Protein AF-A0A1Y1S7P2-F1 (afdb_monomer)

Structure (mmCIF, N/CA/C/O backbone):
data_AF-A0A1Y1S7P2-F1
#
_entry.id   AF-A0A1Y1S7P2-F1
#
loop_
_atom_site.group_PDB
_atom_site.id
_atom_site.type_symbol
_atom_site.label_atom_id
_atom_site.label_alt_id
_atom_site.label_comp_id
_atom_site.label_asym_id
_atom_site.label_entity_id
_atom_site.label_seq_id
_atom_site.pdbx_PDB_ins_code
_atom_site.Cartn_x
_atom_site.Cartn_y
_atom_site.Cartn_z
_atom_site.occupancy
_atom_site.B_iso_or_equiv
_atom_site.auth_seq_id
_atom_site.auth_comp_id
_atom_site.auth_asym_id
_atom_site.auth_atom_id
_atom_site.pdbx_PDB_model_num
ATOM 1 N N . MET A 1 1 ? -13.276 -3.554 6.267 1.00 71.69 1 MET A N 1
ATOM 2 C CA . MET A 1 1 ? -11.804 -3.712 6.246 1.00 71.69 1 MET A CA 1
ATOM 3 C C . MET A 1 1 ? -11.322 -4.252 4.905 1.00 71.69 1 MET A C 1
ATOM 5 O O . MET A 1 1 ? -10.326 -3.754 4.402 1.00 71.69 1 MET A O 1
ATOM 9 N N . GLU A 1 2 ? -12.105 -5.132 4.282 1.00 91.56 2 GLU A N 1
ATOM 10 C CA . GLU A 1 2 ? -11.878 -5.726 2.957 1.00 91.56 2 GLU A CA 1
ATOM 11 C C . GLU A 1 2 ? -11.367 -4.768 1.859 1.00 91.56 2 GLU A C 1
ATOM 13 O O . GLU A 1 2 ? -10.412 -5.104 1.172 1.00 91.56 2 GLU A O 1
ATOM 18 N N . ASN A 1 3 ? -11.898 -3.544 1.720 1.00 93.62 3 ASN A N 1
ATOM 19 C CA . ASN A 1 3 ? -11.389 -2.584 0.716 1.00 93.62 3 ASN A C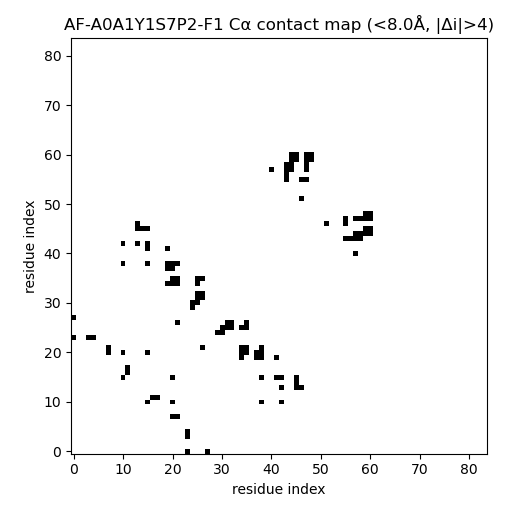A 1
ATOM 20 C C . ASN A 1 3 ? -9.908 -2.220 0.918 1.00 93.62 3 ASN A C 1
ATOM 22 O O . ASN A 1 3 ? -9.167 -2.024 -0.045 1.00 93.62 3 ASN A O 1
ATOM 26 N N . ILE A 1 4 ? -9.483 -2.106 2.177 1.00 93.69 4 ILE A N 1
ATOM 27 C CA . ILE A 1 4 ? -8.106 -1.762 2.537 1.00 93.69 4 ILE A CA 1
ATOM 28 C C . ILE A 1 4 ? -7.204 -2.974 2.296 1.00 93.69 4 ILE A C 1
ATOM 30 O O . ILE A 1 4 ? -6.124 -2.836 1.734 1.00 93.69 4 ILE A O 1
ATOM 34 N N . GLU A 1 5 ? -7.678 -4.168 2.643 1.00 93.38 5 GLU A N 1
ATOM 35 C CA . GLU A 1 5 ? -6.980 -5.431 2.379 1.00 93.38 5 GLU A CA 1
ATOM 36 C C . GLU A 1 5 ? -6.829 -5.698 0.880 1.00 93.38 5 GLU A C 1
ATOM 38 O O . GLU A 1 5 ? -5.778 -6.142 0.421 1.00 93.38 5 GLU A O 1
ATOM 43 N N . PHE A 1 6 ? -7.850 -5.362 0.091 1.00 95.06 6 PHE A N 1
ATOM 44 C CA . PHE A 1 6 ? -7.778 -5.436 -1.358 1.00 95.06 6 PHE A CA 1
ATOM 45 C C . PHE A 1 6 ? -6.672 -4.524 -1.891 1.00 95.06 6 PHE A C 1
ATOM 47 O O . PHE A 1 6 ? -5.844 -4.974 -2.681 1.00 95.06 6 PHE A O 1
ATOM 54 N N . PHE A 1 7 ? -6.610 -3.270 -1.429 1.00 93.94 7 PHE A N 1
ATOM 55 C CA . PHE A 1 7 ? -5.548 -2.341 -1.816 1.00 93.94 7 PHE A CA 1
ATOM 56 C C . PHE A 1 7 ? -4.157 -2.879 -1.457 1.00 93.94 7 PHE A C 1
ATOM 58 O O . PHE A 1 7 ? -3.292 -2.972 -2.327 1.00 93.94 7 PHE A O 1
ATOM 65 N N . THR A 1 8 ? -3.940 -3.291 -0.206 1.00 93.00 8 THR A N 1
ATOM 66 C CA . THR A 1 8 ? -2.625 -3.773 0.242 1.00 93.00 8 THR A CA 1
ATOM 67 C C . THR A 1 8 ? -2.210 -5.052 -0.489 1.00 93.00 8 THR A C 1
ATOM 69 O O . THR A 1 8 ? -1.025 -5.216 -0.792 1.00 93.00 8 THR A O 1
ATOM 72 N N . ALA A 1 9 ? -3.163 -5.912 -0.865 1.00 93.31 9 ALA A N 1
ATOM 73 C CA . ALA A 1 9 ? -2.923 -7.070 -1.720 1.00 93.31 9 ALA A CA 1
ATOM 74 C C . ALA A 1 9 ? -2.514 -6.677 -3.151 1.00 93.31 9 ALA A C 1
ATOM 76 O O . ALA A 1 9 ? -1.603 -7.294 -3.709 1.00 93.31 9 ALA A O 1
ATOM 77 N N . GLN A 1 10 ? -3.130 -5.648 -3.747 1.00 92.50 10 GLN A N 1
ATOM 78 C CA . GLN A 1 10 ? -2.697 -5.139 -5.056 1.00 92.50 10 GLN A CA 1
ATOM 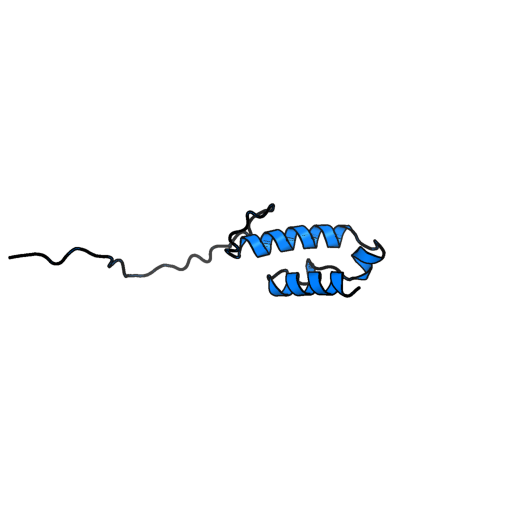79 C C . GLN A 1 10 ? -1.306 -4.500 -4.988 1.00 92.50 10 GLN A C 1
ATOM 81 O O . GLN A 1 10 ? -0.506 -4.714 -5.896 1.00 92.50 10 GLN A O 1
ATOM 86 N N . CYS A 1 11 ? -0.968 -3.799 -3.902 1.00 91.62 11 CYS A N 1
ATOM 87 C CA . CYS A 1 11 ? 0.382 -3.268 -3.695 1.00 91.62 11 CYS A CA 1
ATOM 88 C C . CYS A 1 11 ? 1.439 -4.377 -3.711 1.00 91.62 11 CYS A C 1
ATOM 90 O O . CYS A 1 11 ? 2.447 -4.250 -4.406 1.00 91.62 11 CYS A O 1
ATOM 92 N N . LYS A 1 12 ? 1.183 -5.499 -3.024 1.00 91.62 12 LYS A N 1
ATOM 93 C CA . LYS A 1 12 ? 2.081 -6.666 -3.051 1.00 91.62 12 LYS A CA 1
ATOM 94 C C . LYS A 1 12 ? 2.219 -7.247 -4.457 1.00 91.62 12 LYS A C 1
ATOM 96 O O . LYS A 1 12 ? 3.328 -7.534 -4.894 1.00 91.62 12 LYS A O 1
ATOM 101 N N . LYS A 1 13 ? 1.108 -7.374 -5.192 1.00 91.12 13 LYS A N 1
ATOM 102 C CA . LYS A 1 13 ? 1.117 -7.854 -6.588 1.00 91.12 13 LYS A CA 1
ATOM 103 C C . LYS A 1 13 ? 1.875 -6.923 -7.533 1.00 91.12 13 LYS A C 1
ATOM 105 O O . LYS A 1 13 ? 2.506 -7.405 -8.466 1.00 91.12 13 LYS A O 1
ATOM 110 N N . ALA A 1 14 ? 1.834 -5.617 -7.282 1.00 88.38 14 ALA A N 1
ATOM 111 C CA . ALA A 1 14 ? 2.587 -4.622 -8.038 1.00 88.38 14 ALA A CA 1
ATOM 112 C C . ALA A 1 14 ? 4.089 -4.602 -7.694 1.00 88.38 14 ALA A C 1
ATOM 114 O O . ALA A 1 14 ? 4.845 -3.914 -8.371 1.00 88.38 14 ALA A O 1
ATOM 115 N N . GLY A 1 15 ? 4.536 -5.348 -6.676 1.00 88.50 15 GLY A N 1
ATOM 116 C CA . GLY A 1 15 ? 5.945 -5.429 -6.274 1.00 88.50 15 GLY A CA 1
ATOM 117 C C . GLY A 1 15 ? 6.345 -4.477 -5.144 1.00 88.50 15 GLY A C 1
ATOM 118 O O . GLY A 1 15 ? 7.533 -4.335 -4.855 1.00 88.50 15 GLY A O 1
ATOM 119 N N . VAL A 1 16 ? 5.385 -3.836 -4.470 1.00 90.25 16 VAL A N 1
ATOM 120 C CA . VAL A 1 16 ? 5.673 -3.028 -3.276 1.00 90.25 16 VAL A CA 1
ATOM 121 C C . VAL A 1 16 ? 6.141 -3.948 -2.147 1.00 90.25 16 VAL A C 1
ATOM 123 O O . VAL A 1 16 ? 5.460 -4.913 -1.802 1.00 90.25 16 VAL A O 1
ATOM 126 N N . LYS A 1 17 ? 7.297 -3.632 -1.551 1.00 89.88 17 LYS A N 1
ATOM 127 C CA . LYS A 1 17 ? 7.823 -4.355 -0.383 1.00 89.88 17 LYS A CA 1
ATOM 128 C C . LYS A 1 17 ? 6.853 -4.284 0.793 1.00 89.88 17 LYS A C 1
ATOM 130 O O . LYS A 1 17 ? 6.285 -3.227 1.058 1.00 89.88 17 LYS A O 1
ATOM 135 N N . ASP A 1 18 ? 6.766 -5.371 1.553 1.00 88.69 18 ASP A N 1
ATOM 136 C CA . ASP A 1 18 ? 5.903 -5.456 2.737 1.00 88.69 18 ASP A CA 1
ATOM 137 C C . ASP A 1 18 ? 6.227 -4.388 3.795 1.00 88.69 18 ASP A C 1
ATOM 139 O O . ASP A 1 18 ? 5.313 -3.869 4.424 1.00 88.69 18 ASP A O 1
ATOM 143 N N . GLU A 1 19 ? 7.495 -3.986 3.917 1.00 90.69 19 GLU A N 1
ATOM 144 C CA . GLU A 1 19 ? 7.958 -2.898 4.799 1.00 90.69 19 GLU A CA 1
ATOM 145 C C . GLU A 1 19 ? 7.337 -1.532 4.467 1.00 90.69 19 GLU A C 1
ATOM 147 O O . GLU A 1 19 ? 7.177 -0.689 5.344 1.00 90.69 19 GLU A O 1
ATOM 152 N N . ASN A 1 20 ? 7.003 -1.307 3.193 1.00 90.06 20 ASN A N 1
ATOM 153 C CA . ASN A 1 20 ? 6.378 -0.072 2.725 1.00 90.06 20 ASN A CA 1
ATOM 154 C C . ASN A 1 20 ? 4.849 -0.177 2.702 1.00 90.06 20 ASN A C 1
ATOM 156 O O . ASN A 1 20 ? 4.188 0.756 2.255 1.00 90.06 20 ASN A O 1
ATOM 160 N N . ASN A 1 21 ? 4.285 -1.312 3.117 1.00 93.00 21 ASN A N 1
ATOM 161 C CA . ASN A 1 21 ? 2.848 -1.532 3.189 1.00 93.00 21 ASN A CA 1
ATOM 162 C C . ASN A 1 21 ? 2.340 -1.223 4.608 1.00 93.00 21 ASN A C 1
ATOM 164 O O . ASN A 1 21 ? 3.119 -1.147 5.556 1.00 93.00 21 ASN A O 1
ATOM 168 N N . PHE A 1 22 ? 1.032 -1.039 4.765 1.00 94.50 22 PHE A N 1
ATOM 169 C CA . PHE A 1 22 ? 0.419 -0.712 6.059 1.00 94.50 22 PHE A CA 1
ATOM 170 C C . PHE A 1 22 ? -0.623 -1.754 6.469 1.00 94.50 22 PHE A C 1
ATOM 172 O O . PHE A 1 22 ? -1.120 -2.521 5.642 1.00 94.50 22 PHE A O 1
ATOM 179 N N . MET A 1 23 ? -0.968 -1.785 7.756 1.00 92.44 23 MET A N 1
ATOM 180 C CA . MET A 1 23 ? -2.020 -2.650 8.284 1.00 92.44 23 MET A CA 1
ATOM 181 C C . MET A 1 23 ? -3.378 -1.958 8.236 1.00 92.44 23 MET A C 1
ATOM 183 O O . 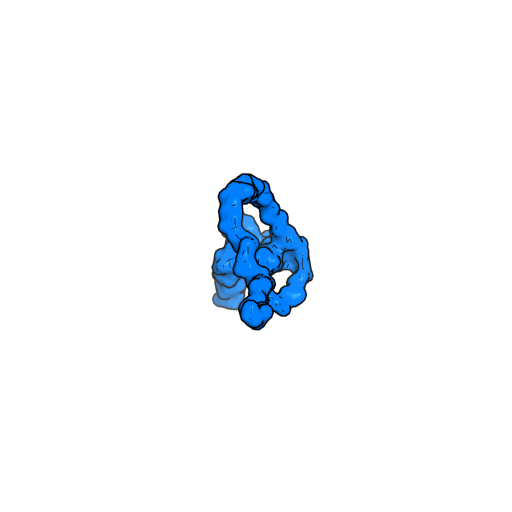MET A 1 23 ? -3.485 -0.740 8.349 1.00 92.44 23 MET A O 1
ATOM 187 N N . THR A 1 24 ? -4.459 -2.730 8.168 1.00 94.31 24 THR A N 1
ATOM 188 C CA .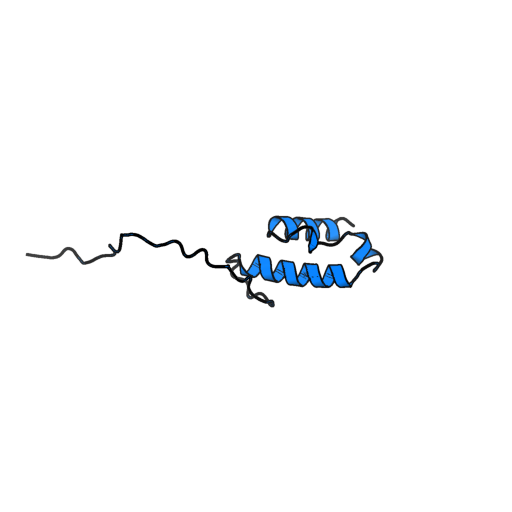 THR A 1 24 ? -5.810 -2.167 8.051 1.00 94.31 24 THR A CA 1
ATOM 189 C C . THR A 1 24 ? -6.169 -1.174 9.163 1.00 94.31 24 THR A C 1
ATOM 191 O O . THR A 1 24 ? -6.827 -0.165 8.903 1.00 94.31 24 THR A O 1
ATOM 194 N N . VAL A 1 25 ? -5.689 -1.417 10.385 1.00 94.06 25 VAL A N 1
ATOM 195 C CA . VAL A 1 25 ? -5.886 -0.527 11.542 1.00 94.06 25 VAL A CA 1
ATOM 196 C C . VAL A 1 25 ? -5.196 0.832 11.384 1.00 94.06 25 VAL A C 1
ATOM 198 O O . VAL A 1 25 ? -5.704 1.832 11.888 1.00 94.06 25 VAL A O 1
ATOM 201 N N . ASP A 1 26 ? -4.088 0.901 10.638 1.00 94.25 26 ASP A N 1
ATOM 202 C CA . ASP A 1 26 ? -3.308 2.129 10.453 1.00 94.25 26 ASP A CA 1
ATOM 203 C C . ASP A 1 26 ? -4.112 3.202 9.723 1.00 94.25 26 ASP A C 1
ATOM 205 O O . ASP A 1 26 ? -4.056 4.377 10.093 1.00 94.25 26 ASP A O 1
ATOM 209 N N . LEU A 1 27 ? -4.911 2.778 8.739 1.00 94.50 27 LEU A N 1
ATOM 210 C CA . LEU A 1 27 ? -5.819 3.637 7.987 1.00 94.50 27 LEU A CA 1
ATOM 211 C C . LEU A 1 27 ? -7.201 3.735 8.643 1.00 94.50 27 LEU A C 1
ATOM 213 O O . LEU A 1 27 ? -7.728 4.836 8.792 1.00 94.50 27 LEU A O 1
ATOM 217 N N . TYR A 1 28 ? -7.792 2.604 9.039 1.00 94.88 28 TYR A N 1
ATOM 218 C CA . TYR A 1 28 ? -9.169 2.568 9.542 1.00 94.88 28 TYR A CA 1
ATOM 219 C C . TYR A 1 28 ? -9.327 3.319 10.870 1.00 94.88 28 TYR A C 1
ATOM 221 O O . TYR A 1 28 ? -10.255 4.107 11.031 1.00 94.88 28 TYR A O 1
ATOM 229 N N . GLU A 1 29 ? -8.388 3.127 11.799 1.00 95.31 29 GLU A N 1
ATOM 230 C CA . GLU A 1 29 ? -8.391 3.789 13.110 1.00 95.31 29 GLU A CA 1
ATOM 231 C C . GLU A 1 29 ? -7.438 4.991 13.174 1.00 95.31 29 GLU A C 1
ATOM 233 O O . GLU A 1 29 ? -7.261 5.585 14.238 1.00 95.31 29 GLU A O 1
ATOM 238 N N . LYS A 1 30 ? -6.811 5.357 12.048 1.00 94.38 30 LYS A N 1
ATOM 239 C CA . LYS A 1 30 ? -5.817 6.440 11.951 1.00 94.38 30 LYS A CA 1
ATOM 240 C C . LYS A 1 30 ? -4.627 6.268 12.906 1.00 94.38 30 LYS A C 1
ATOM 242 O O . LYS A 1 30 ? -4.060 7.258 13.368 1.00 94.38 30 LYS A O 1
ATOM 247 N N . LYS A 1 31 ? -4.232 5.026 13.209 1.00 95.69 31 LYS A N 1
ATOM 248 C CA . LYS A 1 31 ? -3.105 4.735 14.116 1.00 95.69 31 LYS A CA 1
ATOM 249 C C . LYS A 1 31 ? -1.768 5.182 13.537 1.00 95.69 31 LYS A C 1
ATOM 251 O O . LYS A 1 31 ? -0.918 5.656 14.285 1.00 95.69 31 LYS A O 1
ATOM 256 N N . ASN A 1 32 ? -1.594 5.057 12.221 1.00 94.00 32 ASN A N 1
ATOM 257 C CA . ASN A 1 32 ? -0.354 5.425 11.555 1.00 94.00 32 ASN A CA 1
ATOM 258 C C . ASN A 1 32 ? -0.608 5.899 10.121 1.00 94.00 32 ASN A C 1
ATOM 260 O O . ASN A 1 32 ? -0.477 5.160 9.146 1.00 94.00 32 ASN A O 1
ATOM 264 N N . MET A 1 33 ? -0.946 7.179 9.989 1.00 95.44 33 MET A N 1
ATOM 265 C CA . MET A 1 33 ? -1.203 7.766 8.676 1.00 95.44 33 MET A CA 1
ATOM 266 C C . MET A 1 33 ? 0.058 7.966 7.833 1.00 95.44 33 MET A C 1
ATOM 268 O O . MET A 1 33 ? -0.046 8.140 6.620 1.00 95.44 33 MET A O 1
ATOM 272 N N . GLU A 1 34 ? 1.238 7.937 8.449 1.00 95.69 34 GLU A N 1
ATOM 273 C CA . GLU A 1 34 ? 2.498 8.101 7.730 1.00 95.69 34 GLU A CA 1
ATOM 274 C C . GLU A 1 34 ? 2.836 6.848 6.917 1.00 95.69 34 GLU A C 1
ATOM 276 O O . GLU A 1 34 ? 3.164 6.959 5.736 1.00 95.69 34 GLU A O 1
ATOM 281 N N . ALA A 1 35 ? 2.619 5.656 7.486 1.00 94.06 35 ALA A N 1
ATOM 282 C CA . ALA A 1 35 ? 2.749 4.388 6.763 1.00 94.06 35 ALA A CA 1
ATOM 283 C C . ALA A 1 35 ? 1.848 4.334 5.516 1.00 94.06 35 ALA A C 1
ATOM 285 O O . ALA A 1 35 ? 2.268 3.873 4.455 1.00 94.06 35 ALA A O 1
ATOM 286 N N . VAL A 1 36 ? 0.630 4.881 5.601 1.00 94.88 36 VAL A N 1
ATOM 287 C CA . VAL A 1 36 ? -0.294 4.942 4.457 1.00 94.88 36 VAL A CA 1
ATOM 288 C C . VAL A 1 36 ? 0.244 5.842 3.344 1.00 94.88 36 VAL A C 1
ATOM 290 O O . VAL A 1 36 ? 0.198 5.463 2.174 1.00 94.88 36 VAL A O 1
ATOM 293 N N . LYS A 1 37 ? 0.785 7.021 3.678 1.00 94.56 37 LYS A N 1
ATOM 294 C CA . LYS A 1 37 ? 1.392 7.913 2.675 1.00 94.56 37 LYS A CA 1
ATOM 295 C C . LYS A 1 37 ? 2.580 7.246 1.987 1.00 94.56 37 LYS A C 1
ATOM 297 O O . LYS A 1 37 ? 2.688 7.313 0.764 1.00 94.56 37 LYS A O 1
ATOM 302 N N . ILE A 1 38 ? 3.438 6.583 2.765 1.00 93.62 38 ILE A N 1
ATOM 303 C CA . ILE A 1 38 ? 4.591 5.838 2.247 1.00 93.62 38 ILE A CA 1
ATOM 304 C C . ILE A 1 38 ? 4.122 4.767 1.259 1.00 93.62 38 ILE A C 1
ATOM 306 O O . ILE A 1 38 ? 4.647 4.703 0.149 1.00 93.62 38 ILE A O 1
ATOM 310 N N . ALA A 1 39 ? 3.090 3.997 1.609 1.00 94.12 39 ALA A N 1
ATOM 311 C CA . ALA A 1 39 ? 2.547 2.960 0.739 1.00 94.12 39 ALA A CA 1
ATOM 312 C C . ALA A 1 39 ? 1.993 3.508 -0.580 1.00 94.12 39 ALA A C 1
ATOM 314 O O . ALA A 1 39 ? 2.239 2.920 -1.630 1.00 94.12 39 ALA A O 1
ATOM 315 N N . ILE A 1 40 ? 1.297 4.650 -0.556 1.00 92.81 40 ILE A N 1
ATOM 316 C CA . ILE A 1 40 ? 0.776 5.296 -1.772 1.00 92.81 40 ILE A CA 1
ATOM 317 C C . ILE A 1 40 ? 1.926 5.693 -2.706 1.00 92.81 40 ILE A C 1
ATOM 319 O O . ILE A 1 40 ? 1.887 5.401 -3.902 1.00 92.81 40 ILE A O 1
ATOM 323 N N . VAL A 1 41 ? 2.973 6.324 -2.168 1.00 91.25 41 VAL A N 1
ATOM 324 C CA . VAL A 1 41 ? 4.134 6.742 -2.969 1.00 91.25 41 VAL A CA 1
ATOM 325 C C . VAL A 1 41 ? 4.920 5.528 -3.473 1.00 91.25 41 VAL A C 1
ATOM 327 O O . VAL A 1 41 ? 5.348 5.507 -4.627 1.00 91.25 41 VAL A O 1
ATOM 330 N N . ALA A 1 42 ? 5.089 4.495 -2.646 1.00 90.75 42 ALA A N 1
ATOM 331 C CA . ALA A 1 42 ? 5.751 3.253 -3.035 1.00 90.75 42 ALA A CA 1
ATOM 332 C C . ALA A 1 42 ? 4.975 2.506 -4.133 1.00 90.75 42 ALA A C 1
ATOM 334 O O . ALA A 1 42 ? 5.582 1.986 -5.067 1.00 90.75 42 ALA A O 1
ATOM 335 N N . PHE A 1 43 ? 3.644 2.511 -4.070 1.00 90.81 43 PHE A N 1
ATOM 336 C CA . PHE A 1 43 ? 2.787 1.933 -5.100 1.00 90.81 43 PHE A CA 1
ATOM 337 C C . PHE A 1 43 ? 2.900 2.676 -6.434 1.00 90.81 43 PHE A C 1
ATOM 339 O O . PHE A 1 43 ? 3.084 2.041 -7.469 1.00 90.81 43 PHE A O 1
ATOM 346 N N . ALA A 1 44 ? 2.881 4.014 -6.419 1.00 89.00 44 ALA A N 1
ATOM 347 C CA . ALA A 1 44 ? 3.081 4.818 -7.627 1.00 89.00 44 ALA A CA 1
ATOM 348 C C . ALA A 1 44 ? 4.444 4.544 -8.285 1.00 89.00 44 ALA A C 1
ATOM 350 O O . ALA A 1 44 ? 4.532 4.396 -9.503 1.00 89.00 44 ALA A O 1
ATOM 351 N N . ARG A 1 45 ? 5.501 4.410 -7.474 1.00 87.31 45 ARG A N 1
ATOM 352 C CA . ARG A 1 45 ? 6.842 4.024 -7.938 1.00 87.31 45 ARG A CA 1
ATOM 353 C C . ARG A 1 45 ? 6.844 2.656 -8.622 1.00 87.31 45 ARG A C 1
ATOM 355 O O . ARG A 1 45 ? 7.359 2.539 -9.729 1.00 87.31 45 ARG A O 1
ATOM 362 N N . ALA A 1 46 ? 6.250 1.649 -7.984 1.00 87.44 46 ALA A N 1
ATOM 363 C CA . ALA A 1 46 ? 6.195 0.288 -8.513 1.00 87.44 46 ALA A CA 1
ATOM 364 C C . ALA A 1 46 ? 5.392 0.212 -9.824 1.00 87.44 46 ALA A C 1
ATOM 366 O O . ALA A 1 46 ? 5.805 -0.442 -10.782 1.00 87.44 46 ALA A O 1
ATOM 367 N N . LEU A 1 47 ? 4.280 0.948 -9.913 1.00 85.25 47 LEU A N 1
ATOM 368 C CA . LEU A 1 47 ? 3.485 1.014 -11.136 1.00 85.25 47 LEU A CA 1
ATOM 369 C C . LEU A 1 47 ? 4.197 1.743 -12.274 1.00 85.25 47 LEU A C 1
ATOM 371 O O . LEU A 1 47 ? 4.046 1.330 -13.415 1.00 85.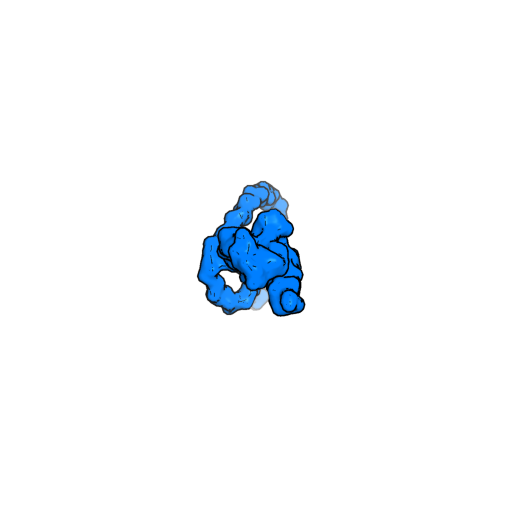25 47 LEU A O 1
ATOM 375 N N . ASN A 1 48 ? 5.000 2.765 -11.989 1.00 82.62 48 ASN A N 1
ATOM 376 C CA . ASN A 1 48 ? 5.815 3.452 -12.994 1.00 82.62 48 ASN A CA 1
ATOM 377 C C . ASN A 1 48 ? 6.850 2.523 -13.659 1.00 82.62 48 ASN A C 1
ATOM 379 O O . ASN A 1 48 ? 7.185 2.689 -14.832 1.00 82.62 48 ASN A O 1
ATOM 383 N N . SER A 1 49 ? 7.345 1.520 -12.927 1.00 73.31 49 SER A N 1
ATOM 384 C CA . SER A 1 49 ? 8.223 0.474 -13.473 1.00 73.31 49 SER A CA 1
ATOM 385 C C . SER A 1 49 ? 7.500 -0.443 -14.465 1.00 73.31 49 SER A C 1
ATOM 387 O O . SER A 1 49 ? 8.134 -0.998 -15.369 1.00 73.31 49 SER A O 1
ATOM 389 N N . SER A 1 50 ? 6.183 -0.600 -14.309 1.00 70.62 50 SER A N 1
ATOM 390 C CA . SER A 1 50 ? 5.320 -1.352 -15.218 1.00 70.62 50 SER A CA 1
ATOM 391 C C . SER A 1 50 ? 4.763 -0.437 -16.316 1.00 70.62 50 SER A C 1
ATOM 393 O O . SER A 1 50 ? 4.267 0.649 -16.046 1.00 70.62 50 SER A O 1
ATOM 395 N N . ASN A 1 51 ? 4.831 -0.851 -17.582 1.00 66.94 51 ASN A N 1
ATOM 396 C CA . ASN A 1 51 ? 4.335 -0.045 -18.704 1.00 66.94 51 ASN A CA 1
ATOM 397 C C . ASN A 1 51 ? 2.794 -0.065 -18.754 1.00 66.94 51 ASN A C 1
ATOM 399 O O . ASN A 1 51 ? 2.192 -0.741 -19.584 1.00 66.94 51 ASN A O 1
ATOM 403 N N . THR A 1 52 ? 2.155 0.617 -17.805 1.00 68.62 52 THR A N 1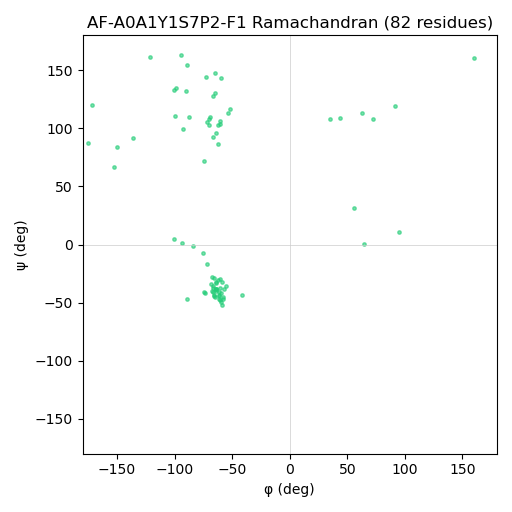
ATOM 404 C CA . THR A 1 52 ? 0.705 0.560 -17.571 1.00 68.62 52 THR A CA 1
ATOM 405 C C . THR A 1 52 ? -0.097 1.497 -18.472 1.00 68.62 52 THR A C 1
ATOM 407 O O . THR A 1 52 ? -1.320 1.499 -18.396 1.00 68.62 52 THR A O 1
ATOM 410 N N . GLY A 1 53 ? 0.543 2.280 -19.348 1.00 67.88 53 GLY A N 1
ATOM 411 C CA . GLY A 1 53 ? -0.143 3.200 -20.270 1.00 67.88 53 GLY A CA 1
ATOM 412 C C . GLY A 1 53 ? -0.911 4.344 -19.588 1.00 67.88 53 GLY A C 1
ATOM 413 O O . GLY A 1 53 ? -1.512 5.170 -20.270 1.00 67.88 53 GLY A O 1
ATOM 414 N N . VAL A 1 54 ? -0.879 4.415 -18.254 1.00 73.06 54 VAL A N 1
ATOM 415 C CA . VAL A 1 54 ? -1.500 5.457 -17.435 1.00 73.06 54 VAL A CA 1
ATOM 416 C C . VAL A 1 54 ? -0.418 6.445 -17.012 1.00 73.06 54 VAL A C 1
ATOM 418 O O . VAL A 1 54 ? 0.649 6.047 -16.550 1.00 73.06 54 VAL A O 1
ATOM 421 N N . HIS A 1 55 ? -0.689 7.744 -17.151 1.00 73.31 55 HIS A N 1
ATOM 422 C CA . HIS A 1 55 ? 0.187 8.773 -16.597 1.00 73.31 55 HIS A CA 1
ATOM 423 C C . HIS A 1 55 ? 0.102 8.741 -15.067 1.00 73.31 55 HIS A C 1
ATOM 425 O O . HIS A 1 55 ? -0.930 9.084 -14.489 1.00 73.31 55 HIS A O 1
ATOM 431 N N . LEU A 1 56 ? 1.175 8.300 -14.416 1.00 74.88 56 LEU A N 1
ATOM 432 C CA . LEU A 1 56 ? 1.250 8.175 -12.965 1.00 74.88 56 LEU A CA 1
ATOM 433 C C . LEU A 1 56 ? 1.982 9.375 -12.366 1.00 74.88 56 LEU A C 1
ATOM 435 O O . LEU A 1 56 ? 3.045 9.784 -12.831 1.00 74.88 56 LEU A O 1
ATOM 439 N N . ILE A 1 57 ? 1.416 9.918 -11.290 1.00 72.88 57 ILE A N 1
ATOM 440 C CA . ILE A 1 57 ? 2.048 10.966 -10.491 1.00 72.88 57 ILE A CA 1
ATOM 441 C C . ILE A 1 57 ? 2.911 10.278 -9.433 1.00 72.88 57 ILE A C 1
ATOM 443 O O . ILE A 1 57 ? 2.396 9.661 -8.503 1.00 72.88 57 ILE A O 1
ATOM 447 N N . GLY A 1 58 ? 4.229 10.370 -9.579 1.00 74.44 58 GLY A N 1
ATOM 448 C CA . GLY A 1 58 ? 5.180 9.811 -8.623 1.00 74.44 58 GLY A CA 1
ATOM 449 C C . GLY A 1 58 ? 6.567 9.605 -9.232 1.00 74.44 58 GLY A C 1
ATOM 450 O O . GLY A 1 58 ? 6.702 9.577 -10.455 1.00 74.44 58 GLY A O 1
ATOM 451 N N . PRO A 1 59 ? 7.615 9.478 -8.402 1.00 74.75 59 PRO A N 1
ATOM 452 C CA . PRO A 1 59 ? 8.962 9.225 -8.893 1.00 74.75 59 PRO A CA 1
ATOM 453 C C . PRO A 1 59 ? 9.052 7.853 -9.576 1.00 74.75 59 PRO A C 1
ATOM 455 O O . PRO A 1 59 ? 8.378 6.902 -9.179 1.00 74.75 59 PRO A O 1
ATOM 458 N N . ASN A 1 60 ? 9.902 7.742 -10.595 1.00 77.50 60 ASN A N 1
ATOM 459 C CA . ASN A 1 60 ? 10.238 6.451 -11.194 1.00 77.50 60 ASN A CA 1
ATOM 460 C C . ASN A 1 60 ? 11.138 5.657 -10.247 1.00 77.50 60 ASN A C 1
ATOM 462 O O . ASN A 1 60 ? 12.003 6.233 -9.578 1.00 77.50 60 ASN A O 1
ATOM 466 N N . GLU A 1 61 ? 10.983 4.333 -10.203 1.00 72.81 61 GLU A N 1
ATOM 467 C CA . GLU A 1 61 ? 12.023 3.523 -9.579 1.00 72.81 61 GLU A CA 1
ATOM 468 C C . GLU A 1 61 ? 13.312 3.619 -10.383 1.00 72.81 61 GLU A C 1
ATOM 470 O O . GLU A 1 61 ? 13.353 3.431 -11.601 1.00 72.81 61 GLU A O 1
ATOM 475 N N . MET A 1 62 ? 14.392 3.895 -9.663 1.00 63.34 62 MET A N 1
ATOM 476 C CA . MET A 1 62 ? 15.724 3.814 -10.218 1.00 63.34 62 MET A CA 1
ATOM 477 C C . MET A 1 62 ? 16.046 2.339 -10.446 1.00 63.34 62 MET A C 1
ATOM 479 O O . MET A 1 62 ? 16.272 1.587 -9.499 1.00 63.34 62 MET A O 1
ATOM 483 N N . LYS A 1 63 ? 16.077 1.919 -11.710 1.00 63.81 63 LYS A N 1
ATOM 484 C CA . LYS A 1 63 ? 16.697 0.650 -12.081 1.00 63.81 63 LYS A CA 1
ATOM 485 C C . LYS A 1 63 ? 18.199 0.841 -11.891 1.00 63.81 63 LYS A C 1
ATOM 487 O O . LYS A 1 63 ? 18.834 1.518 -12.697 1.00 63.81 63 LYS A O 1
ATOM 492 N N . THR A 1 64 ? 18.763 0.314 -10.804 1.00 55.38 64 THR A N 1
ATOM 493 C CA . THR A 1 64 ? 20.218 0.175 -10.696 1.00 55.38 64 THR A CA 1
ATOM 494 C C . THR A 1 64 ? 20.634 -0.724 -11.846 1.00 55.38 64 THR A C 1
ATOM 496 O O . THR A 1 64 ? 20.349 -1.917 -11.833 1.00 55.38 64 THR A O 1
ATOM 499 N N . GLY A 1 65 ? 21.206 -0.131 -12.890 1.00 49.88 65 GLY A N 1
ATOM 500 C CA . GLY A 1 65 ? 21.686 -0.880 -14.033 1.00 49.88 65 GLY A CA 1
ATOM 501 C C . GLY A 1 65 ? 22.792 -1.816 -13.575 1.00 49.88 65 GLY A C 1
ATOM 502 O O . GLY A 1 65 ? 23.930 -1.386 -13.391 1.00 49.88 65 GLY A O 1
ATOM 503 N N . GLU A 1 66 ? 22.485 -3.102 -13.434 1.00 49.53 66 GLU A N 1
ATOM 504 C CA . GLU A 1 66 ? 23.483 -4.102 -13.765 1.00 49.53 66 GLU A CA 1
ATOM 505 C C . GLU A 1 66 ? 23.792 -3.877 -15.239 1.00 49.53 66 GLU A C 1
ATOM 507 O O . GLU A 1 66 ? 22.968 -4.102 -16.122 1.00 49.53 66 GLU A O 1
ATOM 512 N N . LYS A 1 67 ? 24.966 -3.301 -15.492 1.00 50.25 67 LYS A N 1
ATOM 513 C CA . LYS A 1 67 ? 25.543 -3.201 -16.821 1.00 50.25 67 LYS A CA 1
ATOM 514 C C . LYS A 1 67 ? 25.767 -4.634 -17.298 1.00 50.25 67 LYS A C 1
ATOM 516 O O . LYS A 1 67 ? 26.851 -5.182 -17.091 1.00 50.25 67 LYS A O 1
ATOM 521 N N . THR A 1 68 ? 24.754 -5.258 -17.899 1.00 43.69 68 THR A N 1
ATOM 522 C CA . THR A 1 68 ? 24.968 -6.414 -18.760 1.00 43.69 68 THR A CA 1
ATOM 523 C C . THR A 1 68 ? 25.989 -5.953 -19.785 1.00 43.69 68 THR A C 1
ATOM 525 O O . THR A 1 68 ? 25.787 -4.992 -20.526 1.00 43.69 68 THR A O 1
ATOM 528 N N . ARG A 1 69 ? 27.177 -6.549 -19.720 1.00 40.34 69 ARG A N 1
ATOM 529 C CA . ARG A 1 69 ? 28.175 -6.420 -20.770 1.00 40.34 69 ARG A CA 1
ATOM 530 C C . ARG A 1 69 ? 27.549 -7.070 -21.995 1.00 40.34 69 ARG A C 1
ATOM 532 O O . ARG A 1 69 ? 27.577 -8.291 -22.111 1.00 40.34 69 ARG A O 1
ATOM 539 N N . ASP A 1 70 ? 26.948 -6.260 -22.855 1.00 41.38 70 ASP A N 1
ATOM 540 C CA . ASP A 1 70 ? 26.431 -6.707 -24.138 1.00 41.38 70 ASP A CA 1
ATOM 541 C C . ASP A 1 70 ? 27.620 -7.125 -25.013 1.00 41.38 70 ASP A C 1
ATOM 543 O O . ASP A 1 70 ? 28.246 -6.318 -25.701 1.00 41.38 70 ASP A O 1
ATOM 547 N N . HIS A 1 71 ? 27.962 -8.413 -24.963 1.00 46.62 71 HIS A N 1
ATOM 548 C CA . HIS A 1 71 ? 28.648 -9.070 -26.060 1.00 46.62 71 HIS A CA 1
ATOM 549 C C . HIS A 1 71 ? 27.609 -9.719 -26.975 1.00 46.62 71 HIS A C 1
ATOM 551 O O . HIS A 1 71 ? 27.177 -10.846 -26.773 1.00 46.62 71 HIS A O 1
ATOM 557 N N . ASN A 1 72 ? 27.351 -8.969 -28.044 1.00 41.88 72 ASN A N 1
ATOM 558 C CA . ASN A 1 72 ? 27.222 -9.429 -29.419 1.00 41.88 72 ASN A CA 1
ATOM 559 C C . ASN A 1 72 ? 25.834 -9.829 -29.960 1.00 41.88 72 ASN A C 1
ATOM 561 O O . ASN A 1 72 ? 25.256 -10.849 -29.607 1.00 41.88 72 ASN A O 1
ATOM 565 N N . SER A 1 73 ? 25.477 -9.062 -30.997 1.00 36.16 73 SER A N 1
ATOM 566 C CA . SER A 1 73 ? 24.819 -9.449 -32.250 1.00 36.16 73 SER A CA 1
ATOM 567 C C . SER A 1 73 ? 23.339 -9.835 -32.235 1.00 36.16 73 SER A C 1
ATOM 569 O O . SER A 1 73 ? 22.953 -10.955 -31.915 1.00 36.16 73 SER A O 1
ATOM 571 N N . SER A 1 74 ? 22.507 -8.948 -32.784 1.00 42.50 74 SER A N 1
ATOM 572 C CA . SER A 1 74 ? 22.015 -9.142 -34.162 1.00 42.50 74 SER A CA 1
ATOM 573 C C . SER A 1 74 ? 21.182 -7.939 -34.609 1.00 42.50 74 SER A C 1
ATOM 575 O O . SER A 1 74 ? 19.959 -7.895 -34.513 1.00 42.50 74 SER A O 1
ATOM 577 N N . GLU A 1 75 ? 21.882 -6.944 -35.147 1.00 46.97 75 GLU A N 1
ATOM 578 C CA . GLU A 1 75 ? 21.301 -5.993 -36.083 1.00 46.97 75 GLU A CA 1
ATOM 579 C C . GLU A 1 75 ? 21.087 -6.736 -37.410 1.00 46.97 75 GLU A C 1
ATOM 581 O O . GLU A 1 75 ? 22.034 -7.091 -38.109 1.00 46.97 75 GLU A O 1
ATOM 586 N N . SER A 1 76 ? 19.840 -7.076 -37.725 1.00 41.09 76 SER A N 1
ATOM 587 C CA . SER A 1 76 ? 19.434 -7.544 -39.056 1.00 41.09 76 SER A CA 1
ATOM 588 C C . SER A 1 76 ? 17.964 -7.204 -39.285 1.00 41.09 76 SER A C 1
ATOM 590 O O . SER A 1 76 ? 17.102 -8.075 -39.372 1.00 41.09 76 SER A O 1
ATOM 592 N N . ALA A 1 77 ? 17.681 -5.905 -39.376 1.00 38.94 77 ALA A N 1
ATOM 593 C CA . ALA A 1 77 ? 16.465 -5.397 -39.992 1.00 38.94 77 ALA A CA 1
ATOM 594 C C . ALA A 1 77 ? 16.797 -4.941 -41.424 1.00 38.94 77 ALA A C 1
ATOM 596 O O . ALA A 1 77 ? 17.502 -3.962 -41.623 1.00 38.94 77 ALA A O 1
ATOM 597 N N . MET A 1 78 ? 16.282 -5.700 -42.395 1.00 39.59 78 MET A N 1
ATOM 598 C CA . MET A 1 78 ? 15.930 -5.297 -43.762 1.00 39.59 78 MET A CA 1
ATOM 599 C C . MET A 1 78 ? 16.893 -4.403 -44.572 1.00 39.59 78 MET A C 1
ATOM 601 O O . MET A 1 78 ? 16.832 -3.179 -44.496 1.00 39.59 78 MET A O 1
ATOM 605 N N . THR A 1 79 ? 17.525 -5.007 -45.587 1.00 41.94 79 THR A N 1
ATOM 606 C CA . THR A 1 79 ? 17.722 -4.324 -46.879 1.00 41.94 79 THR A CA 1
ATOM 607 C C . THR A 1 79 ? 17.413 -5.259 -48.051 1.00 41.94 79 THR A C 1
ATOM 609 O O . THR A 1 79 ? 18.232 -6.044 -48.510 1.00 41.94 79 THR A O 1
ATOM 612 N N . ASN A 1 80 ? 16.151 -5.186 -48.469 1.00 46.75 80 ASN A N 1
ATOM 613 C CA . ASN A 1 80 ? 15.615 -5.250 -49.829 1.00 46.75 80 ASN A CA 1
ATOM 614 C C . ASN A 1 80 ? 16.271 -6.164 -50.881 1.00 46.75 80 ASN A C 1
ATOM 616 O O . ASN A 1 80 ? 17.251 -5.842 -51.545 1.00 46.75 80 ASN A O 1
ATOM 620 N N . LYS A 1 81 ? 15.522 -7.231 -51.158 1.00 43.78 81 LYS A N 1
ATOM 621 C CA . LYS A 1 81 ? 15.398 -7.939 -52.433 1.00 43.78 81 LYS A CA 1
ATOM 622 C C . LYS A 1 81 ? 15.057 -6.963 -53.577 1.00 43.78 81 LYS A C 1
ATOM 624 O O . LYS A 1 81 ? 13.959 -6.409 -53.584 1.00 43.78 81 LYS A O 1
ATOM 629 N N . SER A 1 82 ? 15.934 -6.802 -54.572 1.00 37.28 82 SER A N 1
ATOM 630 C CA . SER A 1 82 ? 15.531 -6.415 -55.937 1.00 37.28 82 SER A CA 1
ATOM 631 C C . SER A 1 82 ? 16.669 -6.486 -56.963 1.00 37.28 82 SER A C 1
ATOM 633 O O . SER A 1 82 ? 17.628 -5.739 -56.841 1.00 37.28 82 SER A O 1
ATOM 635 N N . VAL A 1 83 ? 16.454 -7.324 -57.994 1.00 43.56 83 VAL A N 1
ATOM 636 C CA . VAL A 1 83 ? 16.632 -7.028 -59.438 1.00 43.56 83 VAL A CA 1
ATOM 637 C C . VAL A 1 83 ? 18.076 -6.685 -59.868 1.00 43.56 83 VAL A C 1
ATOM 639 O O . VAL A 1 83 ? 18.594 -5.638 -59.514 1.00 43.56 83 VAL A O 1
ATOM 642 N N . LYS A 1 84 ? 18.784 -7.482 -60.676 1.00 36.06 84 LYS A N 1
ATOM 643 C CA . LYS A 1 84 ? 18.446 -7.981 -62.019 1.00 36.06 84 LYS A CA 1
ATOM 644 C C . LYS A 1 84 ? 19.473 -9.030 -62.446 1.00 36.06 84 LYS A C 1
ATOM 646 O O . LYS A 1 84 ? 20.643 -8.869 -62.035 1.00 36.06 84 LYS A O 1
#

Sequence (84 aa):
MENIEFFTAQCKKAGVKDENNFMTVDLYEKKNMEAVKIAIVAFARALNSSNTGVHLIGPNEMKTGEKTRDHNSSESAMTNKSVK

Secondary structure (DSSP, 8-state):
-HHHHHHHHHHHHTT--GGG---HHHHHS-S-HHHHHHHHHHHHHHHHHS--SS---SPPP-----------------------

Radius of gyration: 21.36 Å; Cα contacts (8 Å, |Δi|>4): 63; chains: 1; bounding box: 40×20×76 Å

pLDDT: mean 76.01, std 20.69, range [36.06, 95.69]

Foldseek 3Di:
DVVLVVVLVVLVVLPQDPQLADDPCCPPVVVPVPSVVSS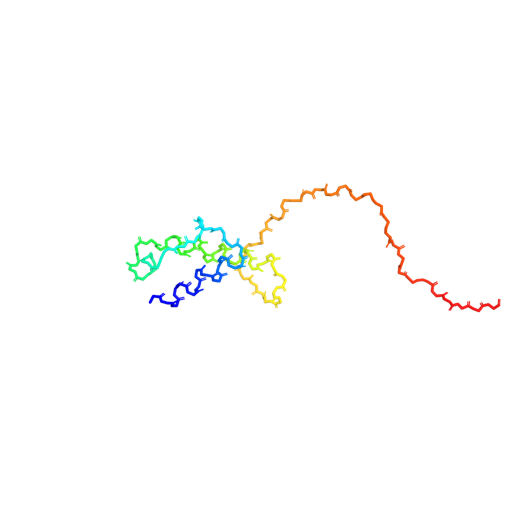VQSSLQSVLVPPPVDDGPHDHDDPPDPPPPDPDDDDDDDDDDDDD

InterPro domains:
  IPR036872 CH domain superf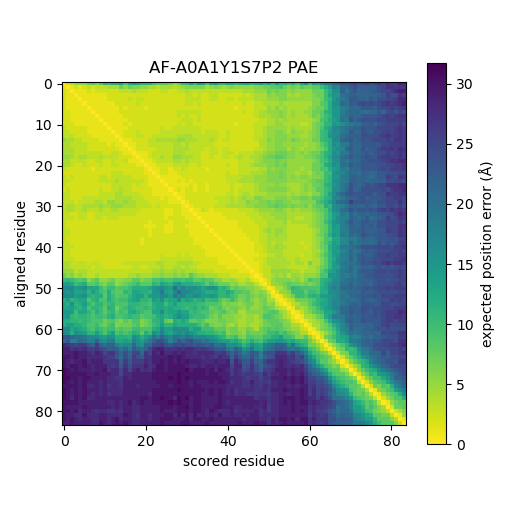amily [G3DSA:1.10.418.10] (1-84)
  IPR036872 CH domain superfamily [SSF47576] (1-61)
  IPR050606 Calponin-like [PTHR47385] (1-76)

Nearest PDB structures (foldseek):
  1ujo-assembly1_A  TM=9.135E-01  e=3.661E-02  Mus musculus
  1wyp-assembly1_A  TM=8.050E-01  e=3.022E-01  Homo sapiens
  1p2x-assembly1_A  TM=7.510E-01  e=4.729E-01  Schizosaccharomyces pombe

Solvent-accessible surface area (backbone atoms only — not comparable to full-atom values): 5439 Å² total; per-residue (Å²): 110,65,74,54,51,51,50,53,51,50,34,48,75,52,64,35,54,75,88,46,49,62,56,63,57,22,67,76,71,58,73,38,60,64,45,49,5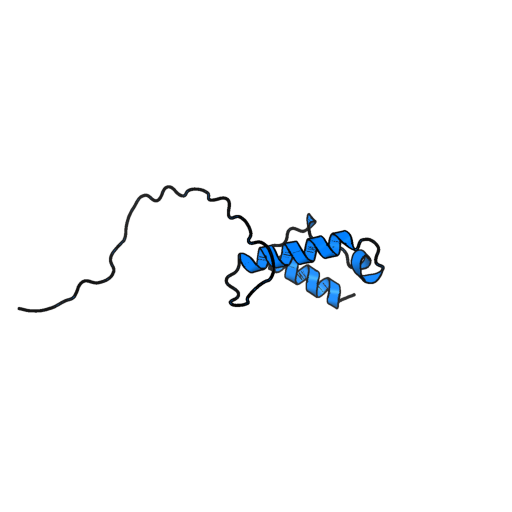4,48,26,53,52,44,36,36,16,34,47,60,70,42,93,72,90,64,92,72,83,60,62,69,63,81,75,80,73,77,77,74,80,83,78,77,86,81,94,79,81,83,86,79,92,75,89,133

Organism: NCBI:txid1081671

Mean predicted aligned error: 12.32 Å